Protein AF-A0A7S2LQJ5-F1 (afdb_monomer)

Sequence (106 aa):
MCNRCSLPTPKACICRGLPDEPLTLKKSNLIVLQHTHEGRRKNRSLPIVMHCLLEDDVYVAVGRRFDKKNMDERVMERIKNSNECMLVYPACDAVSVEEGLAELRR

Solvent-accessible surface area (backbone atoms only — not comparable to full-atom values): 6988 Å² total; per-residue (Å²): 102,34,91,84,78,65,32,50,66,78,87,68,47,60,69,88,81,48,67,93,61,57,44,77,57,89,88,52,71,47,76,44,82,39,45,62,68,61,80,67,51,90,88,59,65,63,70,57,54,55,65,38,34,41,76,90,37,50,47,78,50,76,36,93,53,81,45,94,88,62,44,57,65,69,58,52,50,53,54,72,74,36,98,78,74,83,86,90,62,98,52,99,82,56,71,54,71,69,56,57,55,56,60,77,73,110

Structure (mmCIF, N/CA/C/O backbone):
data_AF-A0A7S2LQJ5-F1
#
_entry.id   AF-A0A7S2LQJ5-F1
#
loop_
_atom_site.group_PDB
_atom_site.id
_atom_site.type_symbol
_atom_site.label_atom_id
_atom_site.label_alt_id
_atom_site.label_comp_id
_atom_site.label_asym_id
_atom_site.label_entity_id
_atom_site.label_seq_id
_atom_site.pdbx_PDB_ins_code
_atom_site.Cartn_x
_atom_site.Cartn_y
_atom_site.Cartn_z
_atom_site.occupancy
_atom_site.B_iso_or_equiv
_atom_site.auth_seq_id
_atom_site.auth_comp_id
_atom_site.auth_asym_id
_atom_site.auth_atom_id
_atom_site.pdbx_PDB_model_num
ATOM 1 N N . MET A 1 1 ? 11.118 -1.667 -22.036 1.00 85.38 1 MET A N 1
ATOM 2 C CA . MET A 1 1 ? 10.680 -1.462 -20.635 1.00 85.38 1 MET A CA 1
ATOM 3 C C . MET A 1 1 ? 9.162 -1.408 -20.622 1.00 85.38 1 MET A C 1
ATOM 5 O O . MET A 1 1 ? 8.589 -1.047 -21.641 1.00 85.38 1 MET A O 1
ATOM 9 N N . CYS A 1 2 ? 8.509 -1.816 -19.536 1.00 88.19 2 CYS A N 1
ATOM 10 C CA . CYS A 1 2 ? 7.055 -1.721 -19.399 1.00 88.19 2 CYS A CA 1
ATOM 11 C C . CYS A 1 2 ? 6.631 -0.278 -19.087 1.00 88.19 2 CYS A C 1
ATOM 13 O O . CYS A 1 2 ? 7.177 0.312 -18.163 1.00 88.19 2 CYS A O 1
ATOM 15 N N . ASN A 1 3 ? 5.628 0.256 -19.787 1.00 87.19 3 ASN A N 1
ATOM 16 C CA . ASN A 1 3 ? 5.134 1.621 -19.549 1.00 87.19 3 ASN A CA 1
ATOM 17 C C . ASN A 1 3 ? 4.377 1.770 -18.218 1.00 87.19 3 ASN A C 1
ATOM 19 O O . ASN A 1 3 ? 4.311 2.867 -17.683 1.00 87.19 3 ASN A O 1
ATOM 23 N N . ARG A 1 4 ? 3.823 0.672 -17.680 1.00 86.31 4 ARG A N 1
ATOM 24 C CA . ARG A 1 4 ? 3.094 0.667 -16.403 1.00 86.31 4 ARG A CA 1
ATOM 25 C C . ARG A 1 4 ? 4.056 0.612 -15.216 1.00 86.31 4 ARG A C 1
ATOM 27 O O . ARG A 1 4 ? 4.111 1.550 -14.444 1.00 86.31 4 ARG A O 1
ATOM 34 N N . CYS A 1 5 ? 4.854 -0.455 -15.100 1.00 85.00 5 CYS A N 1
ATOM 35 C CA . CYS A 1 5 ? 5.719 -0.690 -13.930 1.00 85.00 5 CYS A CA 1
ATOM 36 C C . CYS A 1 5 ? 7.204 -0.334 -14.122 1.00 85.00 5 CYS A C 1
ATOM 38 O O . CYS A 1 5 ? 8.008 -0.580 -13.226 1.00 85.00 5 CYS A O 1
ATOM 40 N N . SER A 1 6 ? 7.610 0.164 -15.295 1.00 85.69 6 SER A N 1
ATOM 41 C CA . SER A 1 6 ? 9.012 0.477 -15.643 1.00 85.69 6 SER A CA 1
ATOM 42 C C . SER A 1 6 ? 10.005 -0.701 -15.589 1.00 85.69 6 SER A C 1
ATOM 44 O O . SER A 1 6 ? 11.200 -0.516 -15.818 1.00 85.69 6 SER A O 1
ATOM 46 N N . LEU A 1 7 ? 9.546 -1.938 -15.354 1.00 87.00 7 LEU A N 1
ATOM 47 C CA . LEU A 1 7 ? 10.404 -3.128 -15.333 1.00 87.00 7 LEU A CA 1
ATOM 48 C C . LEU A 1 7 ? 10.744 -3.637 -16.752 1.00 87.00 7 LEU A C 1
ATOM 50 O O . LEU A 1 7 ? 9.957 -3.454 -17.689 1.00 87.00 7 LEU A O 1
ATOM 54 N N . PRO A 1 8 ? 11.895 -4.314 -16.945 1.00 88.62 8 PRO A N 1
ATOM 55 C CA . PRO A 1 8 ? 12.251 -4.941 -18.218 1.00 88.62 8 PRO A CA 1
ATOM 56 C C . PRO A 1 8 ? 11.264 -6.034 -18.664 1.00 88.62 8 PRO A C 1
ATOM 58 O O . PRO A 1 8 ? 11.014 -7.014 -17.957 1.00 88.62 8 PRO A O 1
ATOM 61 N N . THR A 1 9 ? 10.749 -5.901 -19.884 1.00 87.50 9 THR A N 1
ATOM 62 C CA . THR A 1 9 ? 9.953 -6.916 -20.590 1.00 87.50 9 THR A CA 1
ATOM 63 C C . THR A 1 9 ? 10.881 -7.833 -21.404 1.00 87.50 9 THR A C 1
ATOM 65 O O . THR A 1 9 ? 11.805 -7.311 -22.029 1.00 87.50 9 THR A O 1
ATOM 68 N N . PRO A 1 10 ? 10.684 -9.169 -21.437 1.00 87.44 10 PRO A N 1
ATOM 69 C CA . PRO A 1 10 ? 9.648 -9.961 -20.757 1.00 87.44 10 PRO A CA 1
ATOM 70 C C . PRO A 1 10 ? 10.078 -10.557 -19.402 1.00 87.44 10 PRO A C 1
ATOM 72 O O . PRO A 1 10 ? 9.259 -11.153 -18.720 1.00 87.44 10 PRO A O 1
ATOM 75 N N . LYS A 1 11 ? 11.353 -10.438 -19.011 1.00 85.38 11 LYS A N 1
ATOM 76 C CA . LYS A 1 11 ? 11.926 -11.237 -17.909 1.00 85.38 11 LYS A CA 1
ATOM 77 C C . LYS A 1 11 ? 11.496 -10.816 -16.496 1.00 85.38 11 LYS A C 1
ATOM 79 O O . LYS A 1 11 ? 11.560 -11.643 -15.598 1.00 85.38 11 LYS A O 1
ATOM 84 N N . ALA A 1 12 ? 11.129 -9.551 -16.281 1.00 84.88 12 ALA A N 1
ATOM 85 C CA . ALA A 1 12 ? 10.853 -9.013 -14.941 1.00 84.88 12 ALA A CA 1
ATOM 86 C C . ALA A 1 12 ? 9.453 -8.399 -14.797 1.00 84.88 12 ALA A C 1
ATOM 88 O O . ALA A 1 12 ? 8.924 -8.307 -13.693 1.00 84.88 12 ALA A O 1
ATOM 89 N N . CYS A 1 13 ? 8.853 -7.947 -15.897 1.00 88.62 13 CYS A N 1
ATOM 90 C CA . CYS A 1 13 ? 7.515 -7.373 -15.878 1.00 88.62 13 CYS A CA 1
ATOM 91 C C . 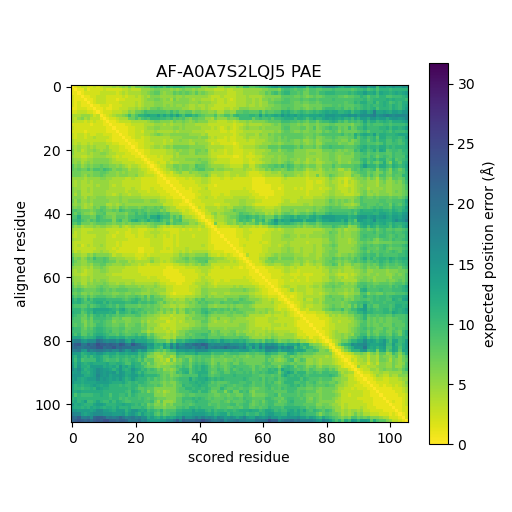CYS A 1 13 ? 6.444 -8.455 -15.671 1.00 88.62 13 CYS A C 1
ATOM 93 O O . CYS A 1 13 ? 6.376 -9.405 -16.446 1.00 88.62 13 CYS A O 1
ATOM 95 N N . ILE A 1 14 ? 5.560 -8.248 -14.691 1.00 90.31 14 ILE A N 1
ATOM 96 C CA . ILE A 1 14 ? 4.394 -9.111 -14.436 1.00 90.31 14 ILE A CA 1
ATOM 97 C C . ILE A 1 14 ? 3.052 -8.420 -14.715 1.00 90.31 14 ILE A C 1
ATOM 99 O O . ILE A 1 14 ? 2.006 -8.968 -14.387 1.00 90.31 14 ILE A O 1
ATOM 103 N N . CYS A 1 15 ? 3.051 -7.240 -15.352 1.00 89.50 15 CYS A N 1
ATOM 104 C CA . CYS A 1 15 ? 1.833 -6.447 -15.579 1.00 89.50 15 CYS A CA 1
ATOM 105 C C . CYS A 1 15 ? 0.727 -7.180 -16.341 1.00 89.50 15 CYS A C 1
ATOM 107 O O . CYS A 1 15 ? -0.427 -6.815 -16.190 1.00 89.50 15 CYS A O 1
ATOM 109 N N . ARG A 1 16 ? 1.064 -8.213 -17.121 1.00 89.38 16 ARG A N 1
ATOM 110 C CA . ARG A 1 16 ? 0.080 -9.045 -17.827 1.00 89.38 16 ARG A CA 1
ATOM 111 C C . ARG A 1 16 ? -0.848 -9.819 -16.880 1.00 89.38 16 ARG A C 1
ATOM 113 O O . ARG A 1 16 ? -1.941 -10.175 -17.289 1.00 89.38 16 ARG A O 1
ATOM 120 N N . GLY A 1 17 ? -0.398 -10.118 -15.661 1.00 89.56 17 GLY A N 1
ATOM 121 C CA . GLY A 1 17 ? -1.202 -10.802 -14.644 1.00 89.56 17 GLY A CA 1
ATOM 122 C C . GLY A 1 17 ? -1.838 -9.859 -13.622 1.00 89.56 17 GLY A C 1
ATOM 123 O O . GLY A 1 17 ? -2.408 -10.335 -12.648 1.00 89.56 17 GLY A O 1
ATOM 124 N N . LEU A 1 18 ? -1.688 -8.544 -13.794 1.00 91.00 18 LEU A N 1
ATOM 125 C CA . LEU A 1 18 ? -2.267 -7.544 -12.897 1.00 91.00 18 LEU A CA 1
ATOM 126 C C . LEU A 1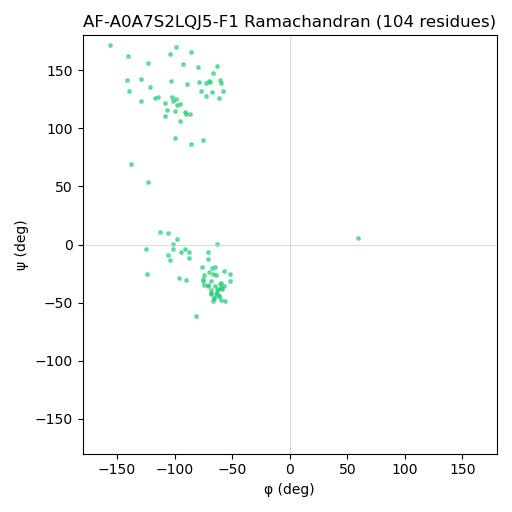 18 ? -3.638 -7.109 -13.419 1.00 91.00 18 LEU A C 1
ATOM 128 O O . LEU A 1 18 ? -3.859 -7.174 -14.627 1.00 91.00 18 LEU A O 1
ATOM 132 N N . PRO A 1 19 ? -4.532 -6.620 -12.546 1.00 91.19 19 PRO A N 1
ATOM 133 C CA . PRO A 1 19 ? -5.817 -6.091 -12.981 1.00 91.19 19 PRO A CA 1
ATOM 134 C C . PRO A 1 19 ? -5.624 -4.899 -13.929 1.00 91.19 19 PRO A C 1
ATOM 136 O O . PRO A 1 19 ? -4.705 -4.090 -13.739 1.00 91.19 19 PRO A O 1
ATOM 139 N N . ASP A 1 20 ? -6.468 -4.806 -14.956 1.00 88.31 20 ASP A N 1
ATOM 140 C CA . ASP A 1 20 ? -6.445 -3.703 -15.925 1.00 88.31 20 ASP A CA 1
ATOM 141 C C . ASP A 1 20 ? -6.883 -2.384 -15.274 1.00 88.31 20 ASP A C 1
ATOM 143 O O . ASP A 1 20 ? -6.259 -1.346 -15.496 1.00 88.31 20 ASP A O 1
ATOM 147 N N . GLU A 1 21 ? -7.885 -2.450 -14.395 1.00 89.81 21 GLU A N 1
ATOM 148 C CA . GLU A 1 21 ? -8.372 -1.326 -13.593 1.00 89.81 21 GLU A CA 1
ATOM 149 C C . GLU A 1 21 ? -7.873 -1.422 -12.139 1.00 89.81 21 GLU A C 1
ATOM 151 O O . GLU A 1 21 ? -7.826 -2.522 -11.577 1.00 89.81 21 GLU A O 1
ATOM 156 N N . PRO A 1 22 ? -7.488 -0.301 -11.498 1.00 90.69 22 PRO A N 1
ATOM 157 C CA . PRO A 1 22 ? -7.118 -0.298 -10.086 1.00 90.69 22 PRO A CA 1
ATOM 158 C C . PRO A 1 22 ? -8.265 -0.768 -9.183 1.00 90.69 22 PRO A C 1
ATOM 160 O O . PRO A 1 22 ? -9.423 -0.396 -9.364 1.00 90.69 22 PRO A O 1
ATOM 163 N N . LEU A 1 23 ? -7.933 -1.566 -8.175 1.00 91.56 23 LEU A N 1
ATOM 164 C CA . LEU A 1 23 ? -8.870 -2.067 -7.179 1.00 91.56 23 LEU A CA 1
ATOM 165 C C . LEU A 1 23 ? -9.158 -0.988 -6.129 1.00 91.56 23 LEU A C 1
ATOM 167 O O . LEU A 1 23 ? -8.243 -0.313 -5.657 1.00 91.56 23 LEU A O 1
ATOM 171 N N . THR A 1 24 ? -10.424 -0.884 -5.720 1.00 91.00 24 THR A N 1
ATOM 172 C CA . THR A 1 24 ? -10.862 -0.005 -4.626 1.00 91.00 24 THR A CA 1
ATOM 173 C C . THR A 1 24 ? -11.021 -0.783 -3.323 1.00 91.00 24 THR A C 1
ATOM 175 O O . THR A 1 24 ? -11.805 -1.738 -3.250 1.00 91.00 24 THR A O 1
ATOM 178 N N . LEU A 1 25 ? -10.351 -0.347 -2.260 1.00 87.38 25 LEU A N 1
ATOM 179 C CA . LEU A 1 25 ? -10.477 -0.912 -0.920 1.00 87.38 25 LEU A CA 1
ATOM 180 C C . LEU A 1 25 ? -11.652 -0.259 -0.175 1.00 87.38 25 LEU A C 1
ATOM 182 O O . LEU A 1 25 ? -11.515 0.685 0.587 1.00 87.38 25 LEU A O 1
ATOM 186 N N . LYS A 1 26 ? -12.861 -0.795 -0.363 1.00 83.44 26 LYS A N 1
ATOM 187 C CA . LYS A 1 26 ? -14.089 -0.191 0.201 1.00 83.44 26 LYS A CA 1
ATOM 188 C C . LYS A 1 26 ? -14.187 -0.216 1.732 1.00 83.44 26 LYS A C 1
ATOM 190 O O . LYS A 1 26 ? -14.953 0.553 2.302 1.00 83.44 26 LYS A O 1
ATOM 195 N N . LYS A 1 27 ? -13.518 -1.168 2.388 1.00 81.06 27 LYS A N 1
ATOM 196 C CA . LYS A 1 27 ? -13.651 -1.436 3.836 1.00 81.06 27 LYS A CA 1
ATOM 197 C C . LYS A 1 27 ? -12.323 -1.404 4.586 1.00 81.06 27 LYS A C 1
ATOM 199 O O . LYS A 1 27 ? -12.306 -1.586 5.796 1.00 81.06 27 LYS A O 1
ATOM 204 N N . SER A 1 28 ? -11.218 -1.230 3.878 1.00 80.69 28 SER A N 1
ATOM 205 C CA . SER A 1 28 ? -9.877 -1.292 4.442 1.00 80.69 28 SER A CA 1
ATOM 206 C C . SER A 1 28 ? -9.013 -0.215 3.809 1.00 80.69 28 SER A C 1
ATOM 208 O O . SER A 1 28 ? -9.347 0.335 2.771 1.00 80.69 28 SER A O 1
ATOM 210 N N . ASN A 1 29 ? -7.901 0.102 4.457 1.00 81.62 29 ASN A N 1
ATOM 211 C CA . ASN A 1 29 ? -6.867 0.959 3.898 1.00 81.62 29 ASN A CA 1
ATOM 212 C C . ASN A 1 29 ? -5.536 0.233 4.060 1.00 81.62 29 ASN A C 1
ATOM 214 O O . ASN A 1 29 ? -5.317 -0.414 5.087 1.00 81.62 29 ASN A O 1
ATOM 218 N N . LEU A 1 30 ? -4.643 0.348 3.080 1.00 87.38 30 LEU A N 1
ATOM 219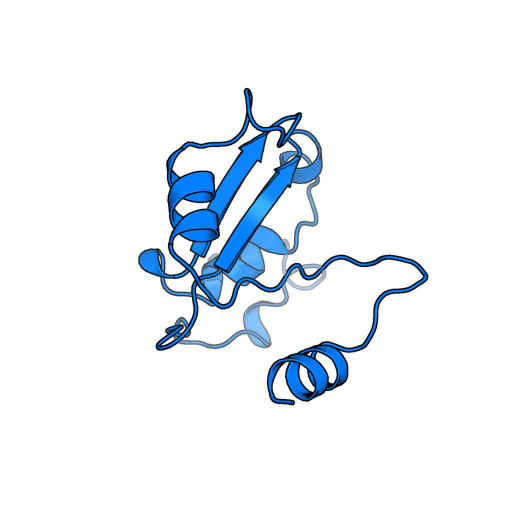 C CA . LEU A 1 30 ? -3.325 -0.266 3.146 1.00 87.38 30 LEU A CA 1
ATOM 220 C C . LEU A 1 30 ? -2.287 0.760 3.605 1.00 87.38 30 LEU A C 1
ATOM 222 O O . LEU A 1 30 ? -2.051 1.760 2.932 1.00 87.38 30 LEU A O 1
ATOM 226 N N . ILE A 1 31 ? -1.625 0.492 4.729 1.00 88.69 31 ILE A N 1
ATOM 227 C CA . ILE A 1 31 ? -0.462 1.265 5.175 1.00 88.69 31 ILE A CA 1
ATOM 228 C C . ILE A 1 31 ? 0.781 0.404 4.999 1.00 88.69 31 ILE A C 1
ATOM 230 O O . ILE A 1 31 ? 0.888 -0.672 5.582 1.00 88.69 31 ILE A O 1
ATOM 234 N N . VAL A 1 32 ? 1.738 0.889 4.213 1.00 90.00 32 VAL A N 1
ATOM 235 C CA . VAL A 1 32 ? 3.016 0.214 3.989 1.00 90.00 32 VAL A CA 1
ATOM 236 C C . VAL A 1 32 ? 4.111 0.959 4.731 1.00 90.00 32 VAL A C 1
ATOM 238 O O . VAL A 1 32 ? 4.439 2.094 4.392 1.00 90.00 32 VAL A O 1
ATOM 241 N N . LEU A 1 33 ? 4.713 0.302 5.719 1.00 89.50 33 LEU A N 1
ATOM 242 C CA . LEU A 1 33 ? 5.930 0.783 6.367 1.00 89.50 33 LEU A CA 1
ATOM 243 C C . LEU A 1 33 ? 7.128 0.292 5.555 1.00 89.50 33 LEU A C 1
ATOM 245 O O . LEU A 1 33 ? 7.381 -0.908 5.493 1.00 89.50 33 LEU A O 1
ATOM 249 N N . GLN A 1 34 ? 7.849 1.204 4.906 1.00 90.94 34 GLN A N 1
ATOM 250 C CA . GLN A 1 34 ? 8.978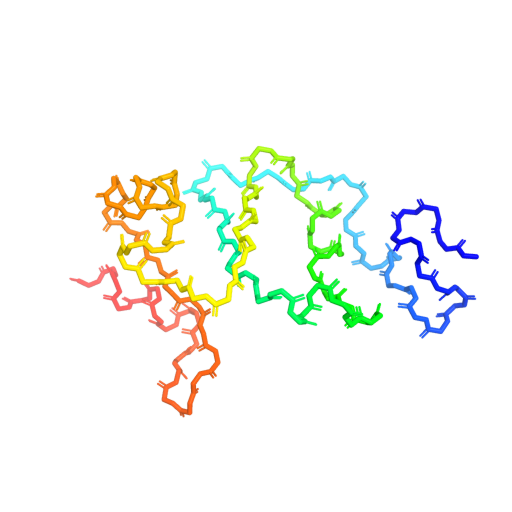 0.863 4.043 1.00 90.94 34 GLN A CA 1
ATOM 251 C C . GLN A 1 34 ? 10.298 1.396 4.601 1.00 90.94 34 GLN A C 1
ATOM 253 O O . GLN A 1 34 ? 10.469 2.602 4.807 1.00 90.94 34 GLN A O 1
ATOM 258 N N . HIS A 1 35 ? 11.292 0.518 4.754 1.00 90.44 35 HIS A N 1
ATOM 259 C CA . HIS A 1 35 ? 12.625 0.969 5.135 1.00 90.44 35 HIS A CA 1
ATOM 260 C C . HIS A 1 35 ? 13.301 1.739 3.985 1.00 90.44 35 HIS A C 1
ATOM 262 O O . HIS A 1 35 ? 13.264 1.321 2.826 1.00 90.44 35 HIS A O 1
ATOM 268 N N . THR A 1 36 ? 14.032 2.819 4.286 1.00 90.44 36 THR A N 1
ATOM 269 C CA . THR A 1 36 ? 14.768 3.606 3.262 1.00 90.44 36 THR A CA 1
ATOM 270 C C . THR A 1 36 ? 15.681 2.768 2.344 1.00 90.44 36 THR A C 1
ATOM 272 O O . THR A 1 36 ? 15.863 3.097 1.172 1.00 90.44 36 THR A O 1
ATOM 275 N N . HIS A 1 37 ? 16.251 1.667 2.847 1.00 89.50 37 HIS A N 1
ATOM 276 C CA . HIS A 1 37 ? 17.054 0.730 2.045 1.00 89.50 37 HIS A CA 1
ATOM 277 C C . HIS A 1 37 ? 16.223 -0.178 1.131 1.00 89.50 37 HIS A C 1
ATOM 279 O O . HIS A 1 37 ? 16.694 -0.533 0.050 1.00 89.50 37 HIS A O 1
ATOM 285 N N . GLU A 1 38 ? 14.999 -0.540 1.517 1.00 86.62 38 GLU A N 1
ATOM 286 C CA . GLU A 1 38 ? 14.103 -1.328 0.666 1.00 86.62 38 GLU A CA 1
ATOM 287 C C . GLU A 1 38 ? 13.751 -0.533 -0.583 1.00 86.62 38 GLU A C 1
ATOM 289 O O . GLU A 1 38 ? 13.896 -1.057 -1.682 1.00 86.62 38 GLU A O 1
ATOM 294 N N . GLY A 1 39 ? 13.460 0.764 -0.430 1.00 84.19 39 GLY A N 1
ATOM 295 C CA . GLY A 1 39 ? 13.230 1.715 -1.521 1.00 84.19 39 GLY A CA 1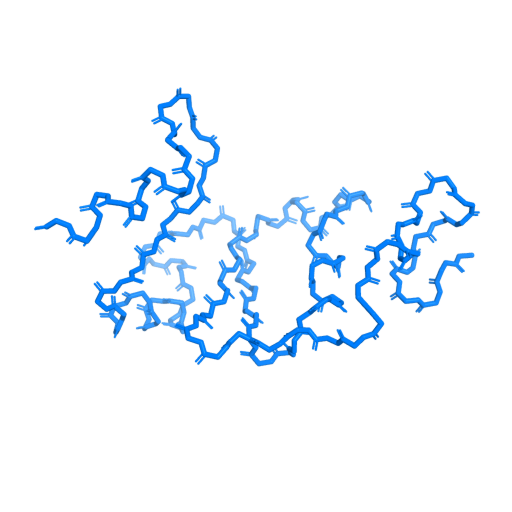
ATOM 296 C C . GLY A 1 39 ? 14.434 1.970 -2.443 1.00 84.19 39 GLY A C 1
ATOM 297 O O . GLY A 1 39 ? 14.318 2.733 -3.400 1.00 84.19 39 GLY A O 1
ATOM 298 N N . ARG A 1 40 ? 15.590 1.326 -2.227 1.00 83.44 40 ARG A N 1
ATOM 299 C CA . ARG A 1 40 ? 16.741 1.349 -3.156 1.00 83.44 40 ARG A CA 1
ATOM 300 C C . ARG A 1 40 ? 16.900 0.060 -3.964 1.00 83.44 40 ARG A C 1
ATOM 302 O O . ARG A 1 40 ? 17.639 0.046 -4.945 1.00 83.44 40 ARG A O 1
ATOM 309 N N . ARG A 1 41 ? 16.209 -1.024 -3.597 1.00 83.06 41 ARG A N 1
ATOM 310 C CA . ARG A 1 41 ? 16.298 -2.312 -4.312 1.00 83.06 41 ARG A CA 1
ATOM 311 C C . ARG A 1 41 ? 15.643 -2.206 -5.691 1.00 83.06 41 ARG A C 1
ATOM 313 O O . ARG A 1 41 ? 14.609 -1.573 -5.803 1.00 83.06 41 ARG A O 1
ATOM 320 N N . LYS A 1 42 ? 16.201 -2.800 -6.749 1.00 72.50 42 LYS A N 1
ATOM 321 C CA . LYS A 1 42 ? 15.614 -2.691 -8.106 1.00 72.50 42 LYS A CA 1
ATOM 322 C C . LYS A 1 42 ? 14.347 -3.541 -8.292 1.00 72.50 42 LYS A C 1
ATOM 324 O O . LYS A 1 42 ? 13.423 -3.107 -8.966 1.00 72.50 42 LYS A O 1
ATOM 329 N N . ASN A 1 43 ? 14.284 -4.710 -7.652 1.00 70.00 43 ASN A N 1
ATOM 330 C CA . ASN A 1 43 ? 13.147 -5.632 -7.737 1.00 70.00 43 ASN A CA 1
ATOM 331 C C . ASN A 1 43 ? 12.261 -5.467 -6.500 1.00 70.00 43 ASN A C 1
ATOM 333 O O . ASN A 1 43 ? 12.527 -6.078 -5.466 1.00 70.00 43 ASN A O 1
ATOM 337 N N . ARG A 1 44 ? 11.252 -4.596 -6.580 1.00 81.81 44 ARG A N 1
ATOM 338 C CA . ARG A 1 44 ? 10.345 -4.303 -5.459 1.00 81.81 44 ARG A CA 1
ATOM 339 C C . ARG A 1 44 ? 8.916 -4.601 -5.859 1.00 81.81 44 ARG A C 1
ATOM 341 O O . ARG A 1 44 ? 8.483 -4.191 -6.931 1.00 81.81 44 ARG A O 1
ATOM 348 N N . SER A 1 45 ? 8.191 -5.261 -4.966 1.00 84.88 45 SER A N 1
ATOM 349 C CA . SER A 1 45 ? 6.762 -5.531 -5.115 1.00 84.88 45 SER A CA 1
ATOM 350 C C . SER A 1 45 ? 5.907 -4.291 -4.861 1.00 84.88 45 SER A C 1
ATOM 352 O O . SER A 1 45 ? 4.864 -4.153 -5.485 1.00 84.88 45 SER A O 1
ATOM 354 N N . LEU A 1 46 ? 6.349 -3.357 -4.009 1.00 88.75 46 LEU A N 1
ATOM 355 C CA . LEU A 1 46 ? 5.528 -2.200 -3.634 1.00 88.75 46 LEU A CA 1
ATOM 356 C C . LEU A 1 46 ? 5.041 -1.357 -4.832 1.00 88.75 46 LEU A C 1
ATOM 358 O O . LEU A 1 46 ? 3.837 -1.137 -4.911 1.00 88.75 46 LEU A O 1
ATOM 362 N N . PRO A 1 47 ? 5.888 -0.948 -5.802 1.00 87.62 47 PRO A N 1
ATOM 363 C CA . PRO A 1 47 ? 5.400 -0.226 -6.981 1.00 87.62 47 PRO A CA 1
ATOM 364 C C . PRO A 1 47 ? 4.335 -1.005 -7.759 1.00 87.62 47 PRO A C 1
ATOM 366 O O . PRO A 1 47 ? 3.381 -0.428 -8.260 1.00 87.62 47 PRO A O 1
ATOM 369 N N . ILE A 1 48 ? 4.469 -2.333 -7.825 1.00 87.94 48 ILE A N 1
ATOM 370 C CA . ILE A 1 48 ? 3.501 -3.198 -8.502 1.00 87.94 48 ILE A CA 1
ATOM 371 C C . ILE A 1 48 ? 2.154 -3.169 -7.772 1.00 87.94 48 ILE A C 1
ATOM 373 O O . ILE A 1 48 ? 1.125 -3.007 -8.420 1.00 87.94 48 ILE A O 1
ATOM 377 N N . VAL A 1 49 ? 2.165 -3.282 -6.441 1.00 88.62 49 VAL A N 1
ATOM 378 C CA . VAL A 1 49 ? 0.952 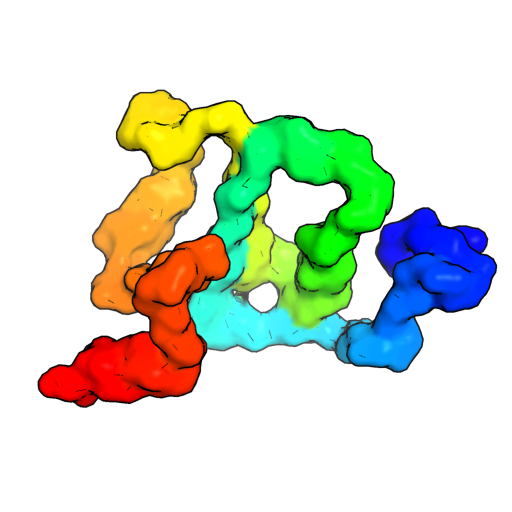-3.200 -5.611 1.00 88.62 49 VAL A CA 1
ATOM 379 C C . VAL A 1 49 ? 0.282 -1.837 -5.767 1.00 88.62 49 VAL A C 1
ATOM 381 O O . VAL A 1 49 ? -0.924 -1.782 -5.980 1.00 88.62 49 VAL A O 1
ATOM 384 N N . MET A 1 50 ? 1.057 -0.749 -5.754 1.00 90.25 50 MET A N 1
ATOM 385 C CA . MET A 1 50 ? 0.530 0.607 -5.946 1.00 90.25 50 MET A CA 1
ATOM 386 C C . MET A 1 50 ? -0.152 0.786 -7.309 1.00 90.25 50 MET A C 1
ATOM 388 O O . MET A 1 50 ? -1.159 1.469 -7.392 1.00 90.25 50 MET A O 1
ATOM 392 N N . HIS A 1 51 ? 0.322 0.127 -8.372 1.00 88.62 51 HIS A N 1
ATOM 393 C CA . HIS A 1 51 ? -0.359 0.151 -9.676 1.00 88.62 51 HIS A CA 1
ATOM 394 C C . HIS A 1 51 ? -1.678 -0.631 -9.720 1.00 88.62 51 HIS A C 1
ATOM 396 O O . HIS A 1 51 ? -2.388 -0.552 -10.727 1.00 88.62 51 HIS A O 1
ATOM 402 N N . CYS A 1 52 ? -1.966 -1.442 -8.704 1.00 91.38 52 CYS A N 1
ATOM 403 C CA . CYS A 1 52 ? -3.173 -2.260 -8.622 1.00 91.38 52 CYS A CA 1
ATOM 404 C C . CYS A 1 52 ? -4.233 -1.656 -7.702 1.00 91.38 52 CYS A C 1
ATOM 406 O O . CYS A 1 52 ? -5.302 -2.243 -7.599 1.00 91.38 52 CYS A O 1
ATOM 408 N N . LEU A 1 53 ? -3.951 -0.542 -7.024 1.00 92.31 53 LEU A N 1
ATOM 409 C CA . LEU A 1 53 ? -4.839 0.099 -6.055 1.00 92.31 53 LEU A CA 1
ATOM 410 C C . LEU A 1 53 ? -5.106 1.549 -6.467 1.00 92.31 53 LEU A C 1
ATOM 412 O O . LEU A 1 53 ? -4.295 2.147 -7.176 1.00 92.31 53 LEU A O 1
ATOM 416 N N . LEU A 1 54 ? -6.227 2.117 -6.022 1.00 89.38 54 LEU A N 1
ATOM 417 C CA . LEU A 1 54 ? -6.432 3.564 -6.104 1.00 89.38 54 LEU A CA 1
ATOM 418 C C . LEU A 1 54 ? -5.451 4.297 -5.179 1.00 89.38 54 LEU A C 1
ATOM 420 O O . LEU A 1 54 ? -5.090 3.791 -4.117 1.00 89.38 54 LEU A O 1
ATOM 424 N N . GLU A 1 55 ? -5.026 5.497 -5.582 1.00 81.75 55 GLU A N 1
ATOM 425 C CA . GLU A 1 55 ? -4.002 6.268 -4.857 1.00 81.75 55 GLU A CA 1
ATOM 426 C C . GLU A 1 55 ? -4.408 6.587 -3.410 1.00 81.75 55 GLU A C 1
ATOM 428 O O . GLU A 1 55 ? -3.558 6.576 -2.523 1.00 81.75 55 GLU A O 1
ATOM 433 N N . ASP A 1 56 ? -5.702 6.783 -3.152 1.00 84.62 56 ASP A N 1
ATOM 434 C CA . ASP A 1 56 ? -6.221 7.098 -1.815 1.00 84.62 56 ASP A CA 1
ATOM 435 C C . ASP A 1 56 ? -6.283 5.880 -0.873 1.00 84.62 56 ASP A C 1
ATOM 437 O O . ASP A 1 56 ? -6.313 6.041 0.352 1.00 84.62 56 ASP A O 1
ATOM 441 N N . ASP A 1 57 ? -6.255 4.663 -1.426 1.00 86.94 57 ASP A N 1
ATOM 442 C CA . ASP A 1 57 ? -6.409 3.412 -0.673 1.00 86.94 57 ASP A CA 1
ATOM 443 C C . ASP A 1 57 ? -5.077 2.873 -0.125 1.00 86.94 57 ASP A C 1
ATOM 445 O O . ASP A 1 57 ? -5.063 1.950 0.700 1.00 86.94 57 ASP A O 1
ATOM 449 N N . VAL A 1 58 ? -3.945 3.433 -0.571 1.00 89.44 58 VAL A N 1
ATOM 450 C CA . VAL A 1 58 ? -2.601 3.011 -0.164 1.00 89.44 58 VAL A CA 1
ATOM 451 C C . VAL A 1 58 ? -1.744 4.186 0.299 1.00 89.44 58 VAL A C 1
ATOM 453 O O . VAL A 1 58 ? -1.462 5.123 -0.439 1.00 89.44 58 VAL A O 1
ATOM 456 N N . TYR A 1 59 ? -1.241 4.099 1.528 1.00 89.44 59 TYR A N 1
ATOM 457 C CA . TYR A 1 59 ? -0.315 5.074 2.094 1.00 89.44 59 TYR A CA 1
ATOM 458 C C . TYR A 1 59 ? 1.035 4.422 2.407 1.00 89.44 59 TYR A C 1
ATOM 460 O O . TYR A 1 59 ? 1.103 3.422 3.122 1.00 89.44 59 TYR A O 1
ATOM 468 N N . VAL A 1 60 ? 2.128 4.992 1.893 1.00 90.69 60 VAL A N 1
ATOM 469 C CA . VAL A 1 60 ? 3.490 4.474 2.098 1.00 90.69 60 VAL A CA 1
ATOM 470 C C . VAL A 1 60 ? 4.264 5.392 3.039 1.00 90.69 60 VAL A C 1
ATOM 472 O O . VAL A 1 60 ? 4.657 6.494 2.661 1.00 90.69 60 VAL A O 1
ATOM 475 N N . ALA A 1 61 ? 4.545 4.911 4.247 1.00 90.75 61 ALA A N 1
ATOM 476 C CA . ALA A 1 61 ? 5.401 5.589 5.210 1.00 90.75 61 ALA A CA 1
ATOM 477 C C . ALA A 1 61 ? 6.850 5.119 5.036 1.00 90.75 61 ALA A C 1
ATOM 479 O O . ALA A 1 61 ? 7.170 3.955 5.286 1.00 90.75 61 ALA A O 1
ATOM 480 N N . VAL A 1 62 ? 7.745 6.015 4.617 1.00 90.62 62 VAL A N 1
ATOM 481 C CA . VAL A 1 62 ? 9.161 5.683 4.399 1.00 90.62 62 VAL A CA 1
ATOM 482 C C . VAL A 1 62 ? 10.002 6.162 5.577 1.00 90.62 62 VAL A C 1
ATOM 484 O O . VAL A 1 62 ? 10.036 7.350 5.881 1.00 90.62 62 VAL A O 1
ATOM 487 N N . GLY A 1 63 ? 10.739 5.253 6.215 1.00 89.81 63 GLY A N 1
ATOM 488 C CA . GLY A 1 63 ? 11.508 5.570 7.419 1.00 89.81 63 GLY A CA 1
ATOM 489 C C . GLY A 1 63 ? 12.691 4.637 7.657 1.00 89.81 63 GLY A C 1
ATOM 490 O O . GLY A 1 63 ? 12.889 3.651 6.952 1.00 89.81 63 GLY A O 1
ATOM 491 N N . ARG A 1 64 ? 13.538 4.969 8.637 1.00 89.25 64 ARG A N 1
ATOM 492 C CA . ARG A 1 64 ? 14.549 4.027 9.169 1.00 89.25 64 ARG A CA 1
ATOM 493 C C . ARG A 1 64 ? 14.068 3.312 10.426 1.00 89.25 64 ARG A C 1
ATOM 495 O O . ARG A 1 64 ? 14.505 2.207 10.721 1.00 89.25 64 ARG A O 1
ATOM 502 N N . ARG A 1 65 ? 13.198 3.978 11.181 1.00 87.38 65 ARG A N 1
ATOM 503 C CA . ARG A 1 65 ? 12.614 3.518 12.436 1.00 87.38 65 ARG A CA 1
ATOM 504 C C . ARG A 1 65 ? 11.159 3.954 12.451 1.00 87.38 65 ARG A C 1
ATOM 506 O O . ARG A 1 65 ? 10.860 5.064 12.026 1.00 87.38 65 ARG A O 1
ATOM 513 N N . PHE A 1 66 ? 10.302 3.090 12.970 1.00 85.94 66 PHE A N 1
ATOM 514 C CA . PHE A 1 66 ? 8.860 3.294 13.061 1.00 85.94 66 PHE A CA 1
ATOM 515 C C . PHE A 1 66 ? 8.429 3.176 14.529 1.00 85.94 66 PHE A C 1
ATOM 517 O O . PHE A 1 66 ? 7.606 2.347 14.899 1.00 85.94 66 PHE A O 1
ATOM 524 N N . ASP A 1 67 ? 9.079 3.957 15.393 1.00 83.94 67 ASP A N 1
ATOM 525 C CA . ASP A 1 67 ? 8.734 4.072 16.812 1.00 83.94 67 ASP A CA 1
ATOM 526 C C . ASP A 1 67 ? 7.878 5.326 17.056 1.00 83.94 67 ASP A C 1
ATOM 528 O O . ASP A 1 67 ? 7.748 6.172 16.175 1.00 83.94 67 ASP A O 1
ATOM 532 N N . LYS A 1 68 ? 7.303 5.483 18.257 1.00 78.81 68 LYS A N 1
ATOM 533 C CA . LYS A 1 68 ? 6.390 6.602 18.582 1.00 78.81 68 LYS A CA 1
ATOM 534 C C . LYS A 1 68 ? 6.945 7.998 18.264 1.00 78.81 68 LYS A C 1
ATOM 536 O O . LYS A 1 68 ? 6.159 8.921 18.105 1.00 78.81 68 LYS A O 1
ATOM 541 N N . LYS A 1 69 ? 8.272 8.165 18.230 1.00 83.94 69 LYS A N 1
ATOM 542 C CA . LYS A 1 69 ? 8.925 9.453 17.961 1.00 83.94 69 LYS A CA 1
ATOM 543 C C . LYS A 1 69 ? 9.185 9.675 16.470 1.00 83.94 69 LYS A C 1
ATOM 545 O O . LYS A 1 69 ? 9.225 10.819 16.036 1.00 83.94 69 LYS A O 1
ATOM 550 N N . ASN A 1 70 ? 9.417 8.602 15.717 1.00 83.38 70 ASN A N 1
ATOM 551 C CA . ASN A 1 70 ? 9.802 8.658 14.306 1.00 83.38 70 ASN A CA 1
ATOM 552 C C . ASN A 1 70 ? 8.668 8.261 13.344 1.00 83.38 70 ASN A C 1
ATOM 554 O O . ASN A 1 70 ? 8.837 8.387 12.134 1.00 83.38 70 ASN A O 1
ATOM 558 N N . MET A 1 71 ? 7.547 7.749 13.855 1.00 82.62 71 MET A N 1
ATOM 559 C CA . MET A 1 71 ? 6.390 7.368 13.050 1.00 82.62 71 MET A CA 1
ATOM 560 C C . MET A 1 71 ? 5.642 8.605 12.543 1.00 82.62 71 MET A C 1
ATOM 562 O O . MET A 1 71 ? 5.420 9.549 13.300 1.00 82.62 71 MET A O 1
ATOM 566 N N . ASP A 1 72 ? 5.211 8.556 11.283 1.00 83.38 72 ASP A N 1
ATOM 567 C CA . ASP A 1 72 ? 4.333 9.563 10.689 1.00 83.38 72 ASP A CA 1
ATOM 568 C C . ASP A 1 72 ? 3.021 9.686 11.488 1.00 83.38 72 ASP A C 1
ATOM 570 O O . ASP A 1 72 ? 2.382 8.684 11.832 1.00 83.38 72 ASP A O 1
ATOM 574 N N . GLU A 1 73 ? 2.623 10.920 11.797 1.00 83.75 73 GLU A N 1
ATOM 575 C CA . GLU A 1 73 ? 1.425 11.213 12.584 1.00 83.75 73 GLU A CA 1
ATOM 576 C C . GLU A 1 73 ? 0.159 10.642 11.936 1.00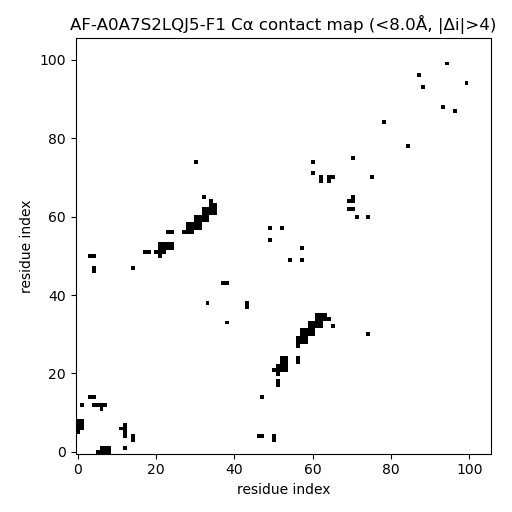 83.75 73 GLU A C 1
ATOM 578 O O . GLU A 1 73 ? -0.659 10.049 12.635 1.00 83.75 73 GLU A O 1
ATOM 583 N N . ARG A 1 74 ? 0.048 10.677 10.602 1.00 81.25 74 ARG A N 1
ATOM 584 C CA . ARG A 1 74 ? -1.097 10.121 9.864 1.00 81.25 74 ARG A CA 1
ATOM 585 C C . ARG A 1 74 ? -1.190 8.608 10.013 1.00 81.25 74 ARG A C 1
ATOM 587 O O . ARG A 1 74 ? -2.287 8.056 10.080 1.00 81.25 74 ARG A O 1
ATOM 594 N N . VAL A 1 75 ? -0.047 7.920 10.073 1.00 83.25 75 VAL A N 1
ATOM 595 C CA . VAL A 1 75 ? -0.010 6.473 10.342 1.00 83.25 75 VAL A CA 1
ATOM 596 C C . VAL A 1 75 ? -0.497 6.203 11.756 1.00 83.25 75 VAL A C 1
ATOM 598 O O . VAL A 1 75 ? -1.338 5.330 11.960 1.00 83.25 75 VAL A O 1
ATOM 601 N N . MET A 1 76 ? -0.009 6.975 12.728 1.00 82.38 76 MET A N 1
ATOM 602 C CA . MET A 1 76 ? -0.424 6.832 14.121 1.00 82.38 76 MET A CA 1
ATOM 603 C C . MET A 1 76 ? -1.911 7.131 14.315 1.00 82.38 76 MET A C 1
ATOM 605 O O . MET A 1 76 ? -2.570 6.400 15.047 1.00 82.38 76 MET A O 1
ATOM 609 N N . GLU A 1 77 ? -2.449 8.164 13.669 1.00 80.19 77 GLU A N 1
ATOM 610 C CA . GLU A 1 77 ? -3.880 8.472 13.670 1.00 80.19 77 GLU A CA 1
ATOM 611 C C . GLU A 1 77 ? -4.695 7.321 13.084 1.00 80.19 77 GLU A C 1
ATOM 613 O O . GLU A 1 77 ? -5.650 6.872 13.710 1.00 80.19 77 GLU A O 1
ATOM 618 N N . ARG A 1 78 ? -4.295 6.781 11.926 1.00 77.06 78 ARG A N 1
ATOM 619 C CA . ARG A 1 78 ? -5.003 5.654 11.301 1.00 77.06 78 ARG A CA 1
ATOM 620 C C . ARG A 1 78 ? -4.968 4.386 12.155 1.00 77.06 78 ARG A C 1
ATOM 622 O O . ARG A 1 78 ? -5.980 3.700 12.236 1.00 77.06 78 ARG A O 1
ATOM 629 N N . ILE A 1 79 ? -3.845 4.091 12.815 1.00 77.12 79 ILE A N 1
ATOM 630 C CA . ILE A 1 79 ? -3.739 2.944 13.730 1.00 77.12 79 ILE A CA 1
ATOM 631 C C . ILE A 1 79 ? -4.591 3.169 14.989 1.00 77.12 79 ILE A C 1
ATOM 633 O O . ILE A 1 79 ? -5.271 2.250 15.425 1.00 77.12 79 ILE A O 1
ATOM 637 N N . LYS A 1 80 ? -4.579 4.375 15.575 1.00 74.44 80 LYS A N 1
ATOM 638 C CA . LYS A 1 80 ? -5.329 4.692 16.807 1.00 74.44 80 LYS A CA 1
ATOM 639 C C . LYS A 1 80 ? -6.841 4.769 16.598 1.00 74.44 80 LYS A C 1
ATOM 641 O O . LYS A 1 80 ? -7.585 4.423 17.507 1.00 74.44 80 LYS A O 1
ATOM 646 N N . ASN A 1 81 ? -7.278 5.257 15.440 1.00 68.25 81 ASN A N 1
ATOM 647 C CA . ASN A 1 81 ? -8.693 5.451 15.119 1.00 68.25 81 ASN A CA 1
ATOM 648 C C . ASN A 1 81 ? -9.342 4.197 14.514 1.00 68.25 81 ASN A C 1
ATOM 650 O O . ASN A 1 81 ? -10.551 4.189 14.289 1.00 68.25 81 ASN A O 1
ATOM 654 N N . SER A 1 82 ? -8.558 3.154 14.227 1.00 65.69 82 SER A N 1
ATOM 655 C CA . SER A 1 82 ? -9.074 1.885 13.726 1.00 65.69 82 SER A CA 1
ATOM 656 C C . SER A 1 82 ? -9.177 0.881 14.867 1.00 65.69 82 SER A C 1
ATOM 658 O O . SER A 1 82 ? -8.166 0.434 15.404 1.00 65.69 82 SER A O 1
ATOM 660 N N . ASN A 1 83 ? -10.403 0.477 15.198 1.00 60.09 83 ASN A N 1
ATOM 661 C CA . ASN A 1 83 ? -10.644 -0.592 16.171 1.00 60.09 83 ASN A CA 1
ATOM 662 C C . ASN A 1 83 ? -10.246 -1.983 15.631 1.00 60.09 83 ASN A C 1
ATOM 664 O O . ASN A 1 83 ? -10.256 -2.953 16.380 1.00 60.09 83 ASN A O 1
ATOM 668 N N . GLU A 1 84 ? -9.875 -2.084 14.348 1.00 68.31 84 GLU A N 1
ATOM 669 C CA . GLU A 1 84 ? -9.548 -3.331 13.649 1.00 68.31 84 GLU A CA 1
ATOM 670 C C . GLU A 1 84 ? -8.302 -3.127 12.764 1.00 68.31 84 GLU A C 1
ATOM 672 O O . GLU A 1 84 ? -8.369 -3.063 11.536 1.00 68.31 84 GLU A O 1
ATOM 677 N N . CYS A 1 85 ? -7.132 -2.951 13.384 1.00 72.50 85 CYS A N 1
ATOM 678 C CA . CYS A 1 85 ? -5.853 -2.906 12.670 1.00 72.50 85 CYS A CA 1
ATOM 679 C C . CYS A 1 85 ? -5.188 -4.290 12.679 1.00 72.50 85 CYS A C 1
ATOM 681 O O . CYS A 1 85 ? -4.864 -4.812 13.743 1.00 72.50 85 CYS A O 1
ATOM 683 N N . MET A 1 86 ? -4.921 -4.862 11.500 1.00 75.31 86 MET A N 1
ATOM 684 C CA . MET A 1 86 ? -4.176 -6.119 11.362 1.00 75.31 86 MET A CA 1
ATOM 685 C C . MET A 1 86 ? -2.732 -5.846 10.927 1.0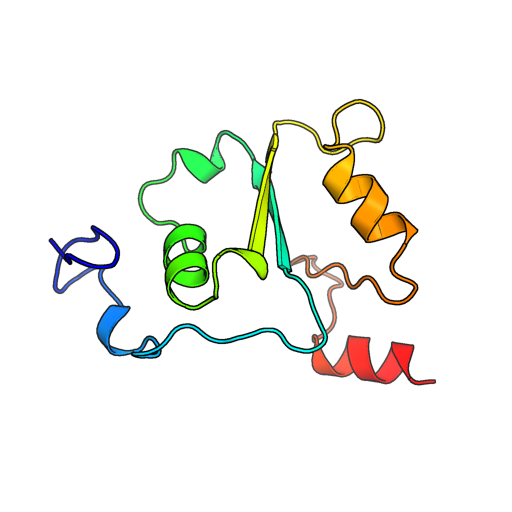0 75.31 86 MET A C 1
ATOM 687 O O . MET A 1 86 ? -2.496 -5.183 9.916 1.00 75.31 86 MET A O 1
ATOM 691 N N . LEU A 1 87 ? -1.762 -6.383 11.671 1.00 77.88 87 LEU A N 1
ATOM 692 C CA . LEU A 1 87 ? -0.356 -6.382 11.273 1.00 77.88 87 LEU A CA 1
ATOM 693 C C . LEU A 1 87 ? -0.056 -7.646 10.464 1.00 77.88 87 LEU A C 1
ATOM 695 O O . LEU A 1 87 ? -0.042 -8.744 11.011 1.00 77.88 87 LEU A O 1
ATOM 699 N N . VAL A 1 88 ? 0.231 -7.484 9.173 1.00 80.56 88 VAL A N 1
ATOM 700 C CA . VAL A 1 88 ? 0.702 -8.582 8.320 1.00 80.56 88 VAL A CA 1
ATOM 701 C C . VAL A 1 88 ? 2.225 -8.533 8.277 1.00 80.56 88 VAL A C 1
ATOM 703 O O . VAL A 1 88 ? 2.806 -7.647 7.649 1.00 80.56 88 VAL A O 1
ATOM 706 N N . TYR A 1 89 ? 2.880 -9.468 8.963 1.00 81.44 89 TYR A N 1
ATOM 707 C CA . TYR A 1 89 ? 4.336 -9.550 9.009 1.00 81.44 89 TYR A CA 1
ATOM 708 C C . TYR A 1 89 ? 4.802 -11.010 8.937 1.00 81.44 89 TYR A C 1
ATOM 710 O O . TYR A 1 89 ? 4.283 -11.843 9.679 1.00 81.44 89 TYR A O 1
ATOM 718 N N . PRO A 1 90 ? 5.777 -11.344 8.071 1.00 76.50 90 PRO A N 1
ATOM 719 C CA . PRO A 1 90 ? 6.321 -12.692 7.998 1.00 76.50 90 PRO A CA 1
ATOM 720 C C . PRO A 1 90 ? 7.250 -12.946 9.195 1.00 76.50 90 PRO A C 1
ATOM 722 O O . PRO A 1 90 ? 8.453 -12.686 9.134 1.00 76.50 90 PRO A O 1
ATOM 725 N N . ALA A 1 91 ? 6.682 -13.446 10.289 1.00 83.50 91 ALA A N 1
ATOM 726 C CA . ALA A 1 91 ? 7.412 -14.002 11.425 1.00 83.50 91 ALA A CA 1
ATOM 727 C C . ALA A 1 91 ? 7.349 -15.538 11.413 1.00 83.50 91 ALA A C 1
ATOM 729 O O . ALA A 1 91 ? 6.542 -16.133 10.701 1.00 83.50 91 ALA A O 1
ATOM 730 N N . CYS A 1 92 ? 8.223 -16.193 12.179 1.00 88.12 92 CYS A N 1
ATOM 731 C CA . CYS A 1 92 ? 8.252 -17.657 12.272 1.00 88.12 92 CYS A CA 1
ATOM 732 C C . CYS A 1 92 ? 7.014 -18.252 12.960 1.00 88.12 92 CYS A C 1
ATOM 734 O O . CYS A 1 92 ? 6.724 -19.429 12.773 1.00 88.12 92 CYS A O 1
ATOM 736 N N . ASP A 1 93 ? 6.301 -17.441 13.729 1.00 88.00 93 ASP A N 1
ATOM 737 C CA . ASP A 1 93 ? 5.057 -17.733 14.434 1.00 88.00 93 ASP A CA 1
ATOM 738 C C . ASP A 1 93 ? 3.834 -17.076 13.768 1.00 88.00 93 ASP A C 1
ATOM 740 O O . ASP A 1 93 ? 2.747 -17.071 14.341 1.00 88.00 93 ASP A O 1
ATOM 744 N N . ALA A 1 94 ? 3.987 -16.514 12.562 1.00 88.06 94 ALA A N 1
ATOM 745 C CA . ALA A 1 94 ? 2.874 -15.904 11.846 1.00 88.06 94 ALA A CA 1
ATOM 746 C C . ALA A 1 94 ? 1.851 -16.963 11.402 1.00 88.06 94 ALA A C 1
ATOM 748 O O . ALA A 1 94 ? 2.203 -17.965 10.776 1.00 88.06 94 ALA A O 1
ATOM 749 N N . VAL A 1 95 ? 0.576 -16.699 11.686 1.00 88.81 95 VAL A N 1
ATOM 750 C CA . VAL A 1 95 ? -0.566 -17.483 11.195 1.00 88.81 95 VAL A CA 1
ATOM 751 C C . VAL A 1 95 ? -1.015 -17.007 9.814 1.00 88.81 95 VAL A C 1
ATOM 753 O O . VAL A 1 95 ? -0.639 -15.925 9.350 1.00 88.81 95 VAL A O 1
ATOM 756 N N . SER A 1 96 ? -1.838 -17.813 9.140 1.00 88.00 96 SER A N 1
ATOM 757 C CA . SER A 1 96 ? -2.471 -17.384 7.887 1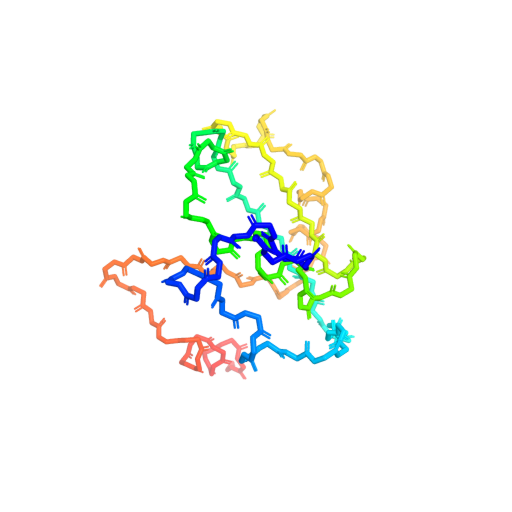.00 88.00 96 SER A CA 1
ATOM 758 C C . SER A 1 96 ? -3.402 -16.184 8.112 1.00 88.00 96 SER A C 1
ATOM 760 O O . SER A 1 96 ? -3.937 -15.989 9.206 1.00 88.00 96 SER A O 1
ATOM 762 N N . VAL A 1 97 ? -3.619 -15.368 7.074 1.00 83.31 97 VAL A N 1
ATOM 763 C CA . VAL A 1 97 ? -4.527 -14.208 7.163 1.00 83.31 97 VAL A CA 1
ATOM 764 C C . VAL A 1 97 ? -5.950 -14.677 7.468 1.00 83.31 97 VAL A C 1
ATOM 766 O O . VAL A 1 97 ? -6.661 -14.053 8.251 1.00 83.31 97 VAL A O 1
ATOM 769 N N . GLU A 1 98 ? -6.357 -15.800 6.882 1.00 88.25 98 GLU A N 1
ATOM 770 C CA . GLU A 1 98 ? -7.655 -16.431 7.091 1.00 88.25 98 GLU A CA 1
ATOM 771 C C . GLU A 1 98 ? -7.854 -16.845 8.554 1.00 88.25 98 GLU A C 1
ATOM 773 O O . GLU A 1 98 ? -8.916 -16.590 9.124 1.00 88.25 98 GLU A O 1
ATOM 778 N N . GLU A 1 99 ? -6.828 -17.440 9.164 1.00 89.19 99 GLU A N 1
ATOM 779 C CA . GLU A 1 99 ? -6.827 -17.846 10.571 1.00 89.19 99 GLU A CA 1
ATOM 780 C C . GLU A 1 99 ? -6.874 -16.635 11.506 1.00 89.19 99 GLU A C 1
ATOM 782 O O . GLU A 1 99 ? -7.768 -16.555 12.348 1.00 89.19 99 GLU A O 1
ATOM 787 N N . GLY A 1 100 ? -6.017 -15.631 11.291 1.00 85.38 100 GLY A N 1
ATOM 788 C CA . GLY A 1 100 ? -6.039 -14.399 12.085 1.00 85.38 100 GLY A CA 1
ATOM 789 C C . GLY A 1 100 ? -7.377 -13.649 11.995 1.00 85.38 100 GLY A C 1
ATOM 790 O O . GLY A 1 100 ? -7.875 -13.125 12.991 1.00 85.38 100 GLY A O 1
ATOM 791 N N . LEU A 1 101 ? -8.020 -13.638 10.819 1.00 83.88 101 LEU A N 1
ATOM 792 C CA . LEU A 1 101 ? -9.364 -13.070 10.647 1.00 83.88 101 LEU A CA 1
ATOM 793 C C . LEU A 1 101 ? -10.454 -13.877 11.364 1.00 83.88 101 LEU A C 1
ATOM 795 O O . LEU A 1 101 ? -11.466 -13.300 11.764 1.00 83.88 101 LEU A O 1
ATOM 799 N N . ALA A 1 102 ? -10.300 -15.196 11.483 1.00 86.19 102 ALA A N 1
ATOM 800 C CA . ALA A 1 102 ? -11.250 -16.037 12.204 1.00 86.19 102 ALA A CA 1
ATOM 801 C C . ALA A 1 102 ? -11.175 -15.805 13.720 1.00 86.19 102 ALA A C 1
ATOM 803 O O . ALA A 1 102 ? -12.213 -15.809 14.380 1.00 86.19 102 ALA A O 1
ATOM 804 N N . GLU A 1 103 ? -9.981 -15.559 14.262 1.00 82.94 103 GLU A N 1
ATOM 805 C CA . GLU A 1 103 ? -9.787 -15.254 15.684 1.00 82.94 103 GLU A CA 1
ATOM 806 C C . GLU A 1 103 ? -10.370 -13.899 16.088 1.00 82.94 103 GLU A C 1
ATOM 808 O O . GLU A 1 103 ? -11.040 -13.819 17.110 1.00 82.94 103 GLU A O 1
ATOM 813 N N . LEU A 1 104 ? -10.200 -12.858 15.265 1.00 74.50 104 LEU A N 1
ATOM 814 C CA . LEU A 1 104 ? -10.749 -11.519 15.539 1.00 74.50 104 LEU A CA 1
ATOM 815 C C . LEU A 1 104 ? -12.286 -11.463 15.557 1.00 74.50 104 LEU A C 1
ATOM 817 O O . LEU A 1 104 ? -12.858 -10.501 16.060 1.00 74.50 104 LEU A O 1
ATOM 821 N N . ARG A 1 105 ? -12.958 -12.455 14.962 1.00 71.81 105 ARG A N 1
ATOM 822 C CA . ARG A 1 105 ? -14.428 -12.542 14.897 1.00 71.81 105 ARG A CA 1
ATOM 823 C C . ARG A 1 105 ? -15.049 -13.313 16.067 1.00 71.81 105 ARG A C 1
ATOM 825 O O . ARG A 1 105 ? -16.274 -13.437 16.093 1.00 71.81 105 ARG A O 1
ATOM 832 N N . ARG A 1 106 ? -14.234 -13.882 16.958 1.00 57.72 106 ARG A N 1
ATOM 833 C CA . ARG A 1 106 ? -14.680 -14.555 18.187 1.00 57.72 106 ARG A CA 1
ATOM 834 C C . ARG A 1 106 ? -14.822 -13.558 19.327 1.00 57.72 106 ARG A C 1
ATOM 836 O O . ARG A 1 106 ? -15.745 -13.781 20.139 1.00 57.72 106 ARG A O 1
#

Radius of gyration: 16.01 Å; Cα contacts (8 Å, |Δi|>4): 86; chains: 1; bounding box: 32×29×39 Å

pLDDT: mean 84.42, std 6.71, range [57.72, 92.31]

Nearest PDB structures (foldseek):
  2wu0-assembly4_D  TM=3.440E-01  e=6.591E+00  Klebsiella pneumoniae
  5t4q-assembly1_C  TM=2.556E-01  e=3.329E+00  Escherichia coli

Secondary structure (DSSP, 8-state):
--TTT-PPTTTT--GGGS-SSPBP-SS--EEEEEETTGGG-SS-SHHHHHTTB-GGGEEEEEES--STTTS-HHHHHHHHH-S--------TTPPPHHHHHHHTT-

Organism: NCBI:txid163516

Mean predicted aligned error: 6.63 Å

Foldseek 3Di:
DDPQQPDDPPPQDPCVVADPDADEPPPAAAEAEAEPVQVVDPRDCVSVNCSNHDPRRYHYDYYNDCDPVTNDPVVVCVVVVDPDDDDDDDDPPDDDPVVVVVVVVD

InterPro domains:
  IPR005636 DTW [PF03942] (2-101)
  IPR039262 DTW domain-containing protein DTWD2/TAPT [PTHR21392] (1-99)